Protein AF-A0A7J4UGV7-F1 (afdb_monomer_lite)

Secondary structure (DSSP, 8-state):
-PPPHHHHHHHHHHHHHHHHHHHHHHHHHHHHT-HHHHHHHHHTTSTT-HHHHHHHHHHHHHHHHHHHHHHHHHHHHHHH--

pLDDT: mean 71.08, std 11.6, range [50.03, 92.25]

Sequence (82 aa):
MGIPIWVLILLVLLVIWEVVWKLIALWKSARNNDLVWFILIALLNTVGILPIIYIFFFSEKKKISVISKIKKSAKKIVRKKR

Foldseek 3Di:
DDDDPVVVVVVVVVVVVLVVVLVVQCVVCVVPVNVLSVVVSVCVVPPDCVVVSVVVVVPPPPPVVVVVVVVVVVVVVVVVVD

Radius of gyration: 23.96 Å; chains: 1; bounding box: 51×15×78 Å

Structure (mmCIF, N/CA/C/O backbone):
data_AF-A0A7J4UGV7-F1
#
_entry.id   AF-A0A7J4UGV7-F1
#
loop_
_atom_site.group_PDB
_atom_site.id
_atom_site.type_symbol
_atom_site.label_atom_id
_atom_site.label_alt_id
_atom_site.label_comp_id
_atom_site.label_asym_id
_atom_site.label_entity_id
_atom_site.label_seq_id
_atom_site.pdbx_PDB_ins_code
_atom_site.Cartn_x
_atom_site.Cartn_y
_atom_site.Cartn_z
_atom_site.occupancy
_atom_site.B_iso_or_equiv
_atom_site.auth_seq_id
_atom_site.auth_comp_id
_atom_site.auth_asym_id
_atom_site.auth_atom_id
_atom_site.pdbx_PDB_model_num
ATOM 1 N N . MET A 1 1 ? 13.991 0.412 -35.446 1.00 63.72 1 MET A N 1
ATOM 2 C CA . MET A 1 1 ? 14.819 1.151 -34.469 1.00 63.72 1 MET A CA 1
ATOM 3 C C . MET A 1 1 ? 14.663 0.455 -33.126 1.00 63.72 1 MET A C 1
ATOM 5 O O . MET A 1 1 ? 13.535 0.320 -32.675 1.00 63.72 1 MET A O 1
ATOM 9 N N . GLY A 1 2 ? 15.739 -0.121 -32.581 1.00 82.62 2 GLY A N 1
ATOM 10 C CA . GLY A 1 2 ? 15.693 -0.911 -31.343 1.00 82.62 2 GLY A CA 1
ATOM 11 C C . GLY A 1 2 ? 15.548 -0.032 -30.103 1.00 82.62 2 GLY A C 1
ATOM 12 O O . GLY A 1 2 ? 15.922 1.140 -30.129 1.00 82.62 2 GLY A O 1
ATOM 13 N N . ILE A 1 3 ? 15.001 -0.595 -29.025 1.00 82.75 3 ILE A N 1
ATOM 14 C CA . ILE A 1 3 ? 14.906 0.102 -27.739 1.00 82.75 3 ILE A CA 1
ATOM 15 C C . ILE A 1 3 ? 16.333 0.360 -27.237 1.00 82.75 3 ILE A C 1
ATOM 17 O O . ILE A 1 3 ? 17.118 -0.586 -27.133 1.00 82.75 3 ILE A O 1
ATOM 21 N N . PRO A 1 4 ? 16.696 1.617 -26.943 1.00 89.12 4 PRO A N 1
ATOM 22 C CA . PRO A 1 4 ? 18.041 1.933 -26.505 1.00 89.12 4 PRO A CA 1
ATOM 23 C C . PRO A 1 4 ? 18.326 1.338 -25.123 1.00 89.12 4 PRO A C 1
ATOM 25 O O . PRO A 1 4 ? 17.528 1.445 -24.193 1.00 89.12 4 PRO A O 1
ATOM 28 N N . ILE A 1 5 ? 19.505 0.733 -24.986 1.00 88.75 5 ILE A N 1
ATOM 29 C CA . ILE A 1 5 ? 19.939 -0.022 -23.798 1.00 88.75 5 ILE A CA 1
ATOM 30 C C . ILE A 1 5 ? 19.897 0.825 -22.516 1.00 88.75 5 ILE A C 1
ATOM 32 O O . ILE A 1 5 ? 19.591 0.305 -21.443 1.00 88.75 5 ILE A O 1
ATOM 36 N N . TRP A 1 6 ? 20.117 2.141 -22.616 1.00 90.31 6 TRP A N 1
ATOM 37 C CA . TRP A 1 6 ? 20.032 3.043 -21.464 1.00 90.31 6 TRP A CA 1
ATOM 38 C C . TRP A 1 6 ? 18.622 3.109 -20.860 1.00 90.31 6 TRP A C 1
ATOM 40 O O . TRP A 1 6 ? 18.489 3.266 -19.649 1.00 90.31 6 TRP A O 1
ATOM 50 N N . VAL A 1 7 ? 17.565 2.951 -21.667 1.00 89.00 7 VAL A N 1
ATOM 51 C CA . VAL A 1 7 ? 16.172 2.953 -21.182 1.00 89.00 7 VAL A CA 1
ATOM 52 C C . VAL A 1 7 ? 15.907 1.712 -20.344 1.00 89.00 7 VAL A C 1
ATOM 54 O O . VAL A 1 7 ? 15.248 1.790 -19.311 1.00 89.00 7 VAL A O 1
ATOM 57 N N . LEU A 1 8 ? 16.470 0.578 -20.757 1.00 87.81 8 LEU A N 1
ATOM 58 C CA . LEU A 1 8 ? 16.345 -0.691 -20.050 1.00 87.81 8 LEU A CA 1
ATOM 59 C C . LEU A 1 8 ? 17.023 -0.619 -18.672 1.00 87.81 8 LEU A C 1
ATOM 61 O O . LEU A 1 8 ? 16.437 -1.032 -17.675 1.00 87.81 8 LEU A O 1
ATOM 65 N N . ILE A 1 9 ? 18.206 -0.001 -18.599 1.00 90.69 9 ILE A N 1
ATOM 66 C CA . ILE A 1 9 ? 18.927 0.242 -17.339 1.00 90.69 9 ILE A CA 1
ATOM 67 C C . ILE A 1 9 ? 18.138 1.179 -16.418 1.00 90.69 9 ILE A C 1
ATOM 69 O O . ILE A 1 9 ? 17.990 0.890 -15.230 1.00 90.69 9 ILE A O 1
ATOM 73 N N . LEU A 1 10 ? 17.596 2.275 -16.957 1.00 91.12 10 LEU A N 1
ATOM 74 C CA . LEU A 1 10 ? 16.815 3.237 -16.177 1.00 91.12 10 LEU A CA 1
ATOM 75 C C . LEU A 1 10 ? 15.562 2.582 -15.576 1.00 91.12 10 LEU A C 1
ATOM 77 O O . LEU A 1 10 ? 15.250 2.786 -14.406 1.00 91.12 10 LEU A O 1
ATOM 81 N N . LEU A 1 11 ? 14.875 1.752 -16.364 1.00 88.06 11 LEU A N 1
ATOM 82 C CA . LEU A 1 11 ? 13.657 1.062 -15.946 1.00 88.06 11 LEU A CA 1
ATOM 83 C C . LEU A 1 11 ? 13.940 0.047 -14.833 1.00 88.06 11 LEU A C 1
ATOM 85 O O . LEU A 1 11 ? 13.222 0.018 -13.836 1.00 88.06 11 LEU A O 1
ATOM 89 N N . VAL A 1 12 ? 15.017 -0.733 -14.951 1.00 89.94 12 VAL A N 1
ATOM 90 C CA . VAL A 1 12 ? 15.432 -1.678 -13.902 1.00 89.94 12 VAL A CA 1
ATOM 91 C C . VAL A 1 12 ? 15.790 -0.943 -12.610 1.00 89.94 12 VAL A C 1
ATOM 93 O O . VAL A 1 12 ? 15.382 -1.373 -11.531 1.00 89.94 12 VAL A O 1
ATOM 96 N N . LEU A 1 13 ? 16.485 0.193 -12.705 1.00 92.25 13 LEU A N 1
ATOM 97 C CA . LEU A 1 13 ? 16.841 0.994 -11.536 1.00 92.25 13 LEU A CA 1
ATOM 98 C C . LEU A 1 13 ? 15.599 1.566 -10.836 1.00 92.25 13 LEU A C 1
ATOM 100 O O . LEU A 1 13 ? 15.510 1.495 -9.611 1.00 92.25 13 LEU A O 1
ATOM 104 N N . LEU A 1 14 ? 14.616 2.059 -11.600 1.00 87.69 14 LEU 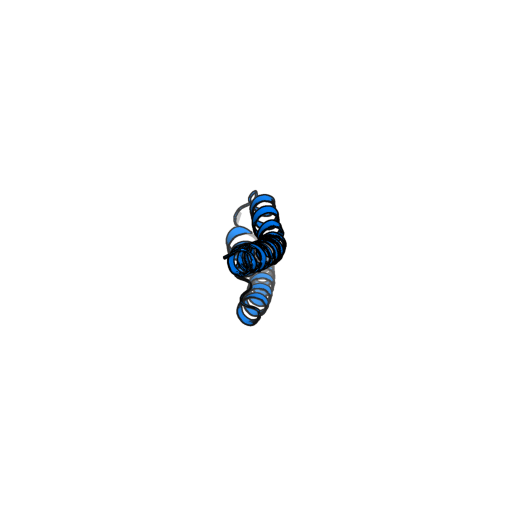A N 1
ATOM 105 C CA . LEU A 1 14 ? 13.333 2.521 -11.060 1.00 87.69 14 LEU A CA 1
ATOM 106 C C . LEU A 1 14 ? 12.552 1.394 -10.375 1.00 87.69 14 LEU A C 1
ATOM 108 O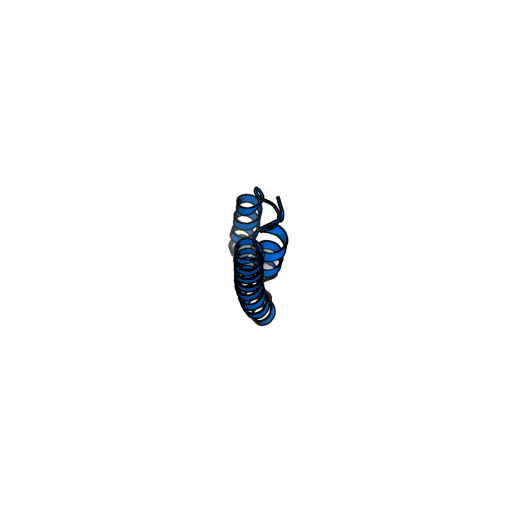 O . LEU A 1 14 ? 12.011 1.599 -9.291 1.00 87.69 14 LEU A O 1
ATOM 112 N N . VAL A 1 15 ? 12.505 0.202 -10.974 1.00 85.56 15 VAL A N 1
ATOM 113 C CA . VAL A 1 15 ? 11.795 -0.945 -10.388 1.00 85.56 15 VAL A CA 1
ATOM 114 C C . VAL A 1 15 ? 12.457 -1.387 -9.087 1.00 85.56 15 VAL A C 1
ATOM 116 O O . VAL A 1 15 ? 11.766 -1.592 -8.091 1.00 85.56 15 VAL A O 1
ATOM 119 N N . ILE A 1 16 ? 13.786 -1.505 -9.065 1.00 88.50 16 ILE A N 1
ATOM 120 C C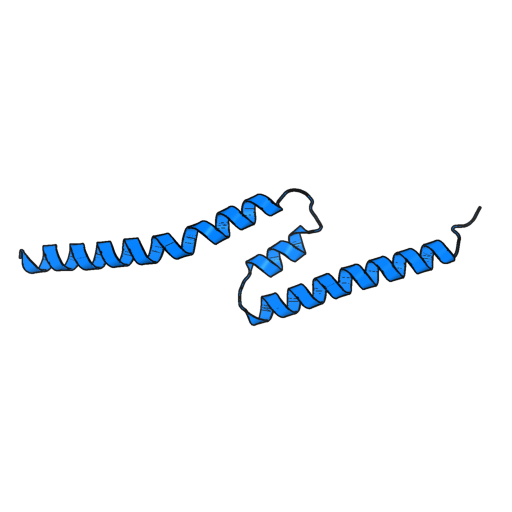A . ILE A 1 16 ? 14.523 -1.875 -7.850 1.00 88.50 16 ILE A CA 1
ATOM 121 C C . ILE A 1 16 ? 14.304 -0.822 -6.766 1.00 88.50 16 ILE A C 1
ATOM 123 O O . ILE A 1 16 ? 14.034 -1.179 -5.621 1.00 88.50 16 ILE A O 1
ATOM 127 N N . TRP A 1 17 ? 14.365 0.460 -7.127 1.00 87.50 17 TRP A N 1
ATOM 128 C CA . TRP A 1 17 ? 14.099 1.553 -6.203 1.00 87.50 17 TRP A CA 1
ATOM 129 C C . TRP A 1 17 ? 12.698 1.436 -5.588 1.00 87.50 17 TRP A C 1
ATOM 131 O O . TRP A 1 17 ? 12.574 1.325 -4.373 1.00 87.50 17 TRP A O 1
ATOM 141 N N . GLU A 1 18 ? 11.647 1.322 -6.396 1.00 78.75 18 GLU A N 1
ATOM 142 C CA . GLU A 1 18 ? 10.270 1.165 -5.905 1.00 78.75 18 GLU A CA 1
ATOM 143 C C . GLU A 1 18 ? 10.089 -0.081 -5.017 1.00 78.75 18 GLU A C 1
ATOM 145 O O . GLU A 1 18 ? 9.435 -0.032 -3.970 1.00 78.75 18 GLU A O 1
ATOM 150 N N . VAL A 1 19 ? 10.695 -1.209 -5.395 1.00 81.69 19 VAL A N 1
ATOM 151 C CA . VAL A 1 19 ? 10.606 -2.465 -4.637 1.00 81.69 19 VAL A CA 1
ATOM 152 C C . VAL A 1 19 ? 11.314 -2.358 -3.288 1.00 81.69 19 VAL A C 1
ATOM 154 O O . VAL A 1 19 ? 10.776 -2.838 -2.289 1.00 81.69 19 VAL A O 1
ATOM 157 N N . VAL A 1 20 ? 12.474 -1.698 -3.219 1.00 84.00 20 VAL A N 1
ATOM 158 C CA . VAL A 1 20 ? 13.210 -1.488 -1.961 1.00 84.00 20 VAL A CA 1
ATOM 159 C C . VAL A 1 20 ? 12.367 -0.679 -0.975 1.00 84.00 20 VAL A C 1
ATOM 161 O O . VAL A 1 20 ? 12.241 -1.066 0.189 1.00 84.00 20 VAL A O 1
ATOM 164 N N . TRP A 1 21 ? 11.720 0.392 -1.436 1.00 73.56 21 TRP A N 1
ATOM 165 C CA . TRP A 1 21 ? 10.863 1.217 -0.582 1.00 73.56 21 TRP A CA 1
ATOM 166 C C . TRP A 1 21 ? 9.606 0.459 -0.130 1.00 73.56 21 TRP A C 1
ATOM 168 O O . TRP A 1 21 ? 9.255 0.509 1.054 1.00 73.56 21 TRP A O 1
ATOM 178 N N . LYS A 1 22 ? 8.982 -0.335 -1.015 1.00 71.38 22 LYS A N 1
ATOM 179 C CA . LYS A 1 22 ? 7.873 -1.235 -0.643 1.00 71.38 22 LYS A CA 1
ATOM 180 C C . LYS A 1 22 ? 8.297 -2.279 0.393 1.00 71.38 22 LYS A C 1
ATOM 182 O O . LYS A 1 22 ? 7.555 -2.521 1.342 1.00 71.38 22 LYS A O 1
ATOM 187 N N . LEU A 1 23 ? 9.485 -2.868 0.257 1.00 78.19 23 LEU A N 1
ATOM 188 C CA . LEU A 1 23 ? 9.977 -3.923 1.146 1.00 78.19 23 LEU A CA 1
ATOM 189 C C . LEU A 1 23 ? 10.317 -3.391 2.547 1.00 78.19 23 LEU A C 1
ATOM 191 O O . LEU A 1 23 ? 9.955 -4.013 3.547 1.00 78.19 23 LEU A O 1
ATOM 195 N N . ILE A 1 24 ? 10.944 -2.214 2.632 1.00 76.94 24 ILE A N 1
ATOM 196 C CA . ILE A 1 24 ? 11.239 -1.545 3.910 1.00 76.94 24 ILE A CA 1
ATOM 197 C C . ILE A 1 24 ? 9.938 -1.197 4.644 1.00 76.94 24 ILE A C 1
ATOM 199 O O . ILE A 1 24 ? 9.817 -1.442 5.848 1.00 76.94 24 ILE A O 1
ATOM 203 N N . ALA A 1 25 ? 8.942 -0.674 3.926 1.00 69.12 25 ALA A N 1
ATOM 204 C CA . ALA A 1 25 ? 7.646 -0.343 4.504 1.00 69.12 25 ALA A CA 1
ATOM 205 C C . ALA A 1 25 ? 6.883 -1.609 4.957 1.00 69.12 25 ALA A C 1
ATOM 207 O O . ALA A 1 25 ? 6.278 -1.616 6.035 1.00 69.12 25 ALA A O 1
ATOM 208 N N . LEU A 1 26 ? 6.993 -2.716 4.209 1.00 69.50 26 LEU A N 1
ATOM 209 C CA . LEU A 1 26 ? 6.413 -4.012 4.575 1.00 69.50 26 LEU A CA 1
ATOM 210 C C . LEU A 1 26 ? 7.045 -4.544 5.868 1.00 69.50 26 LEU A C 1
ATOM 212 O O . LEU A 1 26 ? 6.330 -4.917 6.800 1.00 69.50 26 LEU A O 1
ATOM 216 N N . TRP A 1 27 ? 8.378 -4.502 5.959 1.00 70.19 27 TRP A N 1
ATOM 217 C CA . TRP A 1 27 ? 9.133 -4.971 7.122 1.00 70.19 27 TRP A CA 1
ATOM 218 C C . TRP A 1 27 ? 8.827 -4.148 8.380 1.00 70.19 27 TRP A C 1
ATOM 220 O O . TRP A 1 27 ? 8.649 -4.707 9.467 1.00 70.19 27 TRP A O 1
ATOM 230 N N . LYS A 1 28 ? 8.678 -2.825 8.231 1.00 67.44 28 LYS A N 1
ATOM 231 C CA . LYS A 1 28 ? 8.262 -1.932 9.321 1.00 67.44 28 LYS A CA 1
ATOM 232 C C . LYS A 1 28 ? 6.834 -2.242 9.797 1.00 67.44 28 LYS A C 1
ATOM 234 O O . LYS A 1 28 ? 6.600 -2.257 11.004 1.00 67.44 28 LYS A O 1
ATOM 239 N N . SER A 1 29 ? 5.906 -2.535 8.879 1.00 62.56 29 SER A N 1
A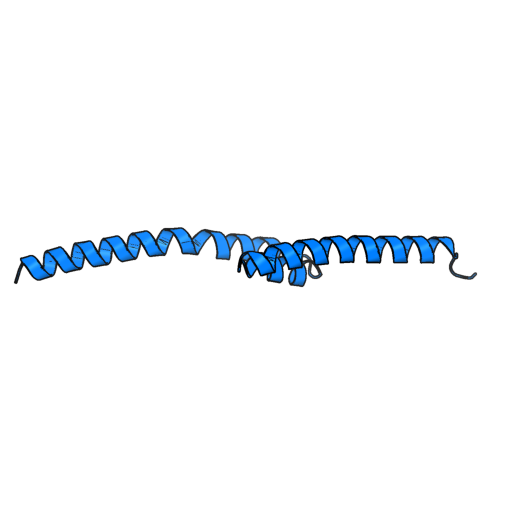TOM 240 C CA . SER A 1 29 ? 4.502 -2.856 9.199 1.00 62.56 29 SER A CA 1
ATOM 241 C C . SER A 1 29 ? 4.335 -4.199 9.915 1.00 62.56 29 SER A C 1
ATOM 243 O O . SER A 1 29 ? 3.623 -4.286 10.918 1.00 62.56 29 SER A O 1
ATOM 245 N N . ALA A 1 30 ? 5.063 -5.224 9.460 1.00 63.03 30 ALA A N 1
ATOM 246 C CA . ALA A 1 30 ? 5.006 -6.574 10.010 1.00 63.03 30 ALA A CA 1
ATOM 247 C C . ALA A 1 30 ? 5.477 -6.620 11.471 1.00 63.03 30 ALA A C 1
ATOM 249 O O . ALA A 1 30 ? 4.965 -7.398 12.270 1.00 63.03 30 ALA A O 1
ATOM 250 N N . ARG A 1 31 ? 6.425 -5.753 11.848 1.00 64.44 31 ARG A N 1
ATOM 251 C CA . ARG A 1 31 ? 6.936 -5.671 13.224 1.00 64.44 31 ARG A CA 1
ATOM 252 C C . ARG A 1 31 ? 5.939 -5.025 14.197 1.00 64.44 31 ARG A C 1
ATOM 254 O O . ARG A 1 31 ? 6.039 -5.277 15.392 1.00 64.44 31 ARG A O 1
ATOM 261 N N . ASN A 1 32 ? 4.997 -4.219 13.706 1.00 60.72 32 ASN A N 1
ATOM 262 C CA . ASN A 1 32 ? 4.113 -3.404 14.545 1.00 60.72 32 ASN A CA 1
ATOM 263 C C . ASN A 1 32 ? 2.645 -3.876 14.572 1.00 60.72 32 ASN A C 1
ATOM 265 O O . ASN A 1 32 ? 1.824 -3.225 15.208 1.00 60.72 32 ASN A O 1
ATOM 269 N N . ASN A 1 33 ? 2.302 -4.991 13.903 1.00 57.50 33 ASN A N 1
ATOM 270 C CA . ASN A 1 33 ? 0.922 -5.497 13.743 1.00 57.50 33 ASN A CA 1
ATOM 271 C C . ASN A 1 33 ? -0.078 -4.470 13.165 1.00 57.50 33 ASN A C 1
ATOM 273 O O . ASN A 1 33 ? -1.294 -4.656 13.229 1.00 57.50 33 ASN A O 1
ATOM 277 N N . ASP A 1 34 ? 0.421 -3.400 12.549 1.00 60.59 34 ASP A N 1
ATOM 278 C CA . ASP A 1 34 ? -0.398 -2.380 11.910 1.00 60.59 34 ASP A CA 1
ATOM 279 C C . ASP A 1 34 ? -0.677 -2.813 10.461 1.00 60.59 34 ASP A C 1
ATOM 281 O O . ASP A 1 34 ? -0.036 -2.351 9.513 1.00 60.59 34 ASP A O 1
ATOM 285 N N . LEU A 1 35 ? -1.665 -3.706 10.298 1.00 58.91 35 LEU A N 1
ATOM 286 C CA . LEU A 1 35 ? -2.195 -4.207 9.011 1.00 58.91 35 LEU A CA 1
ATOM 287 C C . LEU A 1 35 ? -2.467 -3.085 7.989 1.00 58.91 35 LEU A C 1
ATOM 289 O O . LEU A 1 35 ? -2.400 -3.295 6.782 1.00 58.91 35 LEU A O 1
ATOM 293 N N . VAL A 1 36 ? -2.716 -1.873 8.481 1.00 65.06 36 VAL A N 1
ATOM 294 C CA . VAL A 1 36 ? -2.919 -0.644 7.710 1.00 65.06 36 VAL A CA 1
ATOM 295 C C . VAL A 1 36 ? -1.755 -0.339 6.763 1.00 65.06 36 VAL A C 1
ATOM 297 O O . VAL A 1 36 ? -2.000 -0.004 5.607 1.00 65.06 36 VAL A O 1
ATOM 300 N N . TRP A 1 37 ? -0.500 -0.495 7.202 1.00 66.00 37 TRP A N 1
ATOM 301 C CA . TRP A 1 37 ? 0.668 -0.228 6.349 1.00 66.00 37 TRP A CA 1
ATOM 302 C C . TRP A 1 37 ? 0.891 -1.316 5.292 1.00 66.00 37 TRP A C 1
ATOM 304 O O . TRP A 1 37 ? 1.279 -1.007 4.168 1.00 66.00 37 TRP A O 1
ATOM 314 N N . PHE A 1 38 ? 0.580 -2.573 5.620 1.00 64.38 38 PHE A N 1
ATOM 315 C CA . PHE A 1 38 ? 0.595 -3.681 4.662 1.00 64.38 38 PHE A CA 1
ATOM 316 C C . PHE A 1 38 ? -0.426 -3.447 3.538 1.00 64.38 38 PHE A C 1
ATOM 318 O O . PHE A 1 38 ? -0.101 -3.550 2.356 1.00 64.38 38 PHE A O 1
ATOM 325 N N . ILE A 1 39 ? -1.642 -3.041 3.912 1.00 67.44 39 ILE A N 1
ATOM 326 C CA . ILE A 1 39 ? -2.734 -2.718 2.987 1.00 67.44 39 ILE A CA 1
ATOM 327 C C . ILE A 1 39 ? -2.428 -1.462 2.156 1.00 67.44 39 ILE A C 1
ATOM 329 O O . ILE A 1 39 ? -2.703 -1.459 0.962 1.00 67.44 39 ILE A O 1
ATOM 333 N N . LEU A 1 40 ? -1.786 -0.438 2.730 1.00 69.25 40 LEU A N 1
ATOM 334 C CA . LEU A 1 40 ? -1.297 0.745 2.002 1.00 69.25 40 LEU A CA 1
ATOM 335 C C . LEU A 1 40 ? -0.305 0.385 0.887 1.00 69.25 40 LEU A C 1
ATOM 337 O O . LEU A 1 40 ? -0.436 0.881 -0.226 1.00 69.25 40 LEU A O 1
ATOM 341 N N . ILE A 1 41 ? 0.666 -0.488 1.160 1.00 65.69 41 ILE A N 1
ATOM 342 C CA . ILE A 1 41 ? 1.673 -0.910 0.170 1.00 65.69 41 ILE A CA 1
ATOM 343 C C . ILE A 1 41 ? 1.050 -1.804 -0.904 1.00 65.69 41 ILE A C 1
ATOM 345 O O . ILE A 1 41 ? 1.373 -1.660 -2.085 1.00 65.69 41 ILE A O 1
ATOM 349 N N . ALA A 1 42 ? 0.133 -2.691 -0.506 1.00 65.94 42 ALA A N 1
ATOM 350 C CA . ALA A 1 42 ? -0.639 -3.514 -1.431 1.00 65.94 42 ALA A CA 1
ATOM 351 C C . ALA A 1 42 ? -1.517 -2.656 -2.364 1.00 65.94 42 ALA A C 1
ATOM 353 O O . ALA A 1 42 ? -1.634 -2.959 -3.550 1.00 65.94 42 ALA A O 1
ATOM 354 N N . LEU A 1 43 ? -2.079 -1.555 -1.851 1.00 63.66 43 LEU A N 1
ATOM 355 C CA . LEU A 1 43 ? -2.970 -0.652 -2.583 1.00 63.66 43 LEU A CA 1
ATOM 356 C C . LEU A 1 43 ? -2.272 0.527 -3.274 1.00 63.66 43 LEU A C 1
ATOM 358 O O . LEU A 1 43 ? -2.909 1.193 -4.079 1.00 63.66 43 LEU A O 1
ATOM 362 N N . LEU A 1 44 ? -0.983 0.792 -3.041 1.00 61.75 44 LEU A N 1
ATOM 363 C CA . LEU A 1 44 ? -0.209 1.808 -3.780 1.00 61.75 44 LEU A CA 1
ATOM 364 C C . LEU A 1 44 ? -0.039 1.466 -5.272 1.00 61.75 44 LEU A C 1
ATOM 366 O O . LEU A 1 44 ? 0.273 2.344 -6.068 1.00 61.75 44 LEU A O 1
ATOM 370 N N . ASN A 1 45 ? -0.322 0.223 -5.676 1.00 58.22 45 ASN A N 1
ATOM 371 C CA . ASN A 1 45 ? -0.515 -0.122 -7.090 1.00 58.22 45 ASN A CA 1
ATOM 372 C C . ASN A 1 45 ? -1.866 0.367 -7.657 1.00 58.22 45 ASN A C 1
ATOM 374 O O . ASN A 1 45 ? -2.088 0.282 -8.861 1.00 58.22 45 ASN A O 1
ATOM 378 N N . THR A 1 46 ? -2.760 0.892 -6.817 1.00 50.88 46 THR A N 1
ATOM 379 C CA . THR A 1 46 ? -4.098 1.381 -7.171 1.00 50.88 46 THR A CA 1
ATOM 380 C C . THR A 1 46 ? -4.319 2.784 -6.611 1.00 50.88 46 THR A C 1
ATOM 382 O O . THR A 1 46 ? -4.796 2.992 -5.494 1.00 50.88 46 THR A O 1
ATOM 385 N N . VAL A 1 47 ? -3.960 3.767 -7.432 1.00 55.69 47 VAL A N 1
ATOM 386 C CA . VAL A 1 47 ? -4.471 5.140 -7.382 1.00 55.69 47 VAL A CA 1
ATOM 387 C C . VAL A 1 47 ? -5.930 5.157 -6.883 1.00 55.69 47 VAL A C 1
ATOM 389 O O . VAL A 1 47 ? -6.786 4.497 -7.463 1.00 55.69 47 VAL A O 1
ATOM 392 N N . GLY A 1 48 ? -6.210 5.914 -5.812 1.00 50.03 48 GLY A N 1
ATOM 393 C CA . GLY A 1 48 ? -7.575 6.308 -5.420 1.00 50.03 48 GLY A CA 1
ATOM 394 C C . GLY A 1 48 ? -8.058 5.935 -4.011 1.00 50.03 48 GLY A C 1
ATOM 395 O O . GLY A 1 48 ? -8.979 6.575 -3.514 1.00 50.03 48 GLY A O 1
ATOM 396 N N . ILE A 1 49 ? -7.451 4.968 -3.315 1.00 62.69 49 ILE A N 1
ATOM 397 C CA . ILE A 1 49 ? -8.023 4.442 -2.050 1.00 62.69 49 ILE A CA 1
ATOM 398 C C . ILE A 1 49 ? -7.406 5.020 -0.762 1.00 62.69 49 ILE A C 1
ATOM 400 O O . ILE A 1 49 ? -7.895 4.768 0.341 1.00 62.69 49 ILE A O 1
ATOM 404 N N . LEU A 1 50 ? -6.362 5.843 -0.900 1.00 63.03 50 LEU A N 1
ATOM 405 C CA . LEU A 1 50 ? -5.673 6.531 0.199 1.00 63.03 50 LEU A CA 1
ATOM 406 C C . LEU A 1 50 ? -6.621 7.199 1.237 1.00 63.03 50 LEU A C 1
ATOM 408 O O . LEU A 1 50 ? -6.306 7.142 2.428 1.00 63.03 50 LEU A O 1
ATOM 412 N N . PRO A 1 51 ? -7.800 7.753 0.864 1.00 60.44 51 PRO A N 1
ATOM 413 C CA . PRO A 1 51 ? -8.731 8.365 1.821 1.00 60.44 51 PRO A CA 1
ATOM 414 C C . PRO A 1 51 ? -9.513 7.372 2.699 1.00 60.44 51 PRO A C 1
ATOM 416 O O . PRO A 1 51 ? -9.764 7.658 3.871 1.00 60.44 51 PRO A O 1
ATOM 419 N N . ILE A 1 52 ? -9.896 6.202 2.170 1.00 67.31 52 ILE A N 1
ATOM 420 C CA . ILE A 1 52 ? -10.761 5.233 2.876 1.00 67.31 52 ILE A CA 1
ATOM 421 C C . ILE A 1 52 ? -10.045 4.692 4.123 1.00 67.31 52 ILE A C 1
ATOM 423 O O . ILE A 1 52 ? -10.643 4.519 5.186 1.00 67.31 52 ILE A O 1
ATOM 427 N N . ILE A 1 53 ? -8.738 4.472 4.001 1.00 65.25 53 ILE A N 1
ATOM 428 C CA . ILE A 1 53 ? -7.903 3.865 5.040 1.00 65.25 53 ILE A CA 1
ATOM 429 C C . ILE A 1 53 ? -7.679 4.829 6.212 1.00 65.25 53 ILE A C 1
ATOM 431 O O . ILE A 1 53 ? -7.727 4.410 7.371 1.00 65.25 53 ILE A O 1
ATOM 435 N N . TYR A 1 54 ? -7.502 6.127 5.933 1.00 57.94 54 TYR A N 1
ATOM 436 C CA . TYR A 1 54 ? -7.369 7.147 6.979 1.00 57.94 54 TYR A CA 1
ATOM 437 C C . TYR A 1 54 ? -8.646 7.247 7.829 1.00 57.94 54 TYR A C 1
ATOM 439 O O . TYR A 1 54 ? -8.578 7.319 9.058 1.00 57.94 54 TYR A O 1
ATOM 447 N N . ILE A 1 55 ? -9.817 7.169 7.186 1.00 64.75 55 ILE A N 1
ATOM 448 C CA . ILE A 1 55 ? -11.123 7.222 7.859 1.00 64.75 55 ILE A CA 1
ATOM 449 C C . ILE A 1 55 ? -11.341 5.996 8.761 1.00 64.75 55 ILE A C 1
ATOM 451 O O . ILE A 1 55 ? -11.809 6.143 9.897 1.00 64.75 55 ILE A O 1
ATOM 455 N N . PHE A 1 56 ? -10.979 4.800 8.288 1.00 64.06 56 PHE A N 1
ATOM 456 C CA . PHE A 1 56 ? -11.156 3.558 9.047 1.00 64.06 56 PHE A CA 1
ATOM 457 C C . PHE A 1 56 ? -10.241 3.500 10.281 1.00 64.06 56 PHE A C 1
ATOM 459 O O . PHE A 1 56 ? -10.695 3.181 11.379 1.00 64.06 56 PHE A O 1
ATOM 466 N N . PHE A 1 57 ? -8.970 3.891 10.141 1.00 63.03 57 PHE A N 1
ATOM 467 C CA . PHE A 1 57 ? -8.006 3.826 11.244 1.00 63.03 57 PHE A CA 1
ATOM 468 C C . PHE A 1 57 ? -8.273 4.857 12.352 1.00 63.03 57 PHE A C 1
ATOM 470 O O . PHE A 1 57 ? -8.062 4.580 13.537 1.00 63.03 57 PHE A O 1
ATOM 477 N N . PHE A 1 58 ? -8.754 6.048 11.993 1.00 55.03 58 PHE A N 1
ATOM 478 C CA . PHE A 1 58 ? -8.918 7.136 12.957 1.00 55.03 58 PHE A CA 1
ATOM 479 C C . PHE A 1 58 ? -10.164 6.988 13.856 1.00 55.03 58 PHE A C 1
ATOM 481 O O . PHE A 1 58 ? -10.220 7.571 14.941 1.00 55.03 58 PHE A O 1
ATOM 488 N N . SER A 1 59 ? -11.156 6.178 13.466 1.00 52.12 59 SER A N 1
ATOM 489 C CA . SER A 1 59 ? -12.452 6.129 14.167 1.00 52.12 59 SER A CA 1
ATOM 490 C C . SER A 1 59 ? -12.551 5.116 15.318 1.00 52.12 59 SER A C 1
ATOM 492 O O . SER A 1 59 ? -13.377 5.299 16.219 1.00 52.12 59 SER A O 1
ATOM 494 N N . GLU A 1 60 ? -11.730 4.064 15.355 1.00 54.53 60 GLU A N 1
ATOM 495 C CA . GLU A 1 60 ? -11.983 2.948 16.285 1.00 54.53 60 GLU A CA 1
ATOM 496 C C . GLU A 1 60 ? -11.360 3.125 17.678 1.00 54.53 60 GLU A C 1
ATOM 498 O O . GLU A 1 60 ? -11.990 2.792 18.689 1.00 54.53 60 GLU A O 1
ATOM 503 N N . LYS A 1 61 ? -10.168 3.726 17.796 1.00 54.84 61 LYS A N 1
ATOM 504 C CA . LYS A 1 61 ? -9.449 3.746 19.089 1.00 54.84 61 LYS A CA 1
ATOM 505 C C . LYS A 1 61 ? -10.120 4.630 20.154 1.00 54.84 61 LYS A C 1
ATOM 507 O O . LYS A 1 61 ? -9.998 4.359 21.350 1.00 54.84 61 LYS A O 1
ATOM 512 N N . LYS A 1 62 ? -10.885 5.656 19.756 1.00 54.78 62 LYS A N 1
ATOM 513 C CA . LYS A 1 62 ? -11.506 6.602 20.706 1.00 54.78 62 LYS A CA 1
ATOM 514 C C . LYS A 1 62 ? -12.884 6.152 21.213 1.00 54.78 62 LYS A C 1
ATOM 516 O O . LYS A 1 62 ? -13.201 6.394 22.376 1.00 54.78 62 LYS A O 1
ATOM 521 N N . LYS A 1 63 ? -13.700 5.461 20.403 1.00 54.69 63 LYS A N 1
ATOM 522 C CA . LYS A 1 63 ? -15.066 5.051 20.806 1.00 54.69 63 LYS A CA 1
ATOM 523 C C . LYS A 1 63 ? -15.082 3.921 21.841 1.00 54.69 63 LYS A C 1
ATOM 525 O O . LYS A 1 63 ? -15.899 3.945 22.764 1.00 54.69 63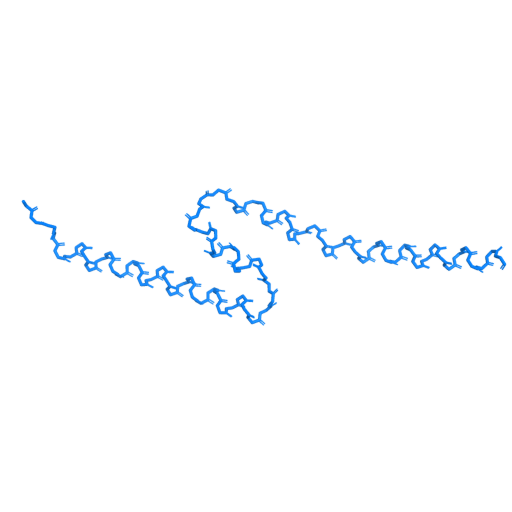 LYS A O 1
ATOM 530 N N . ILE A 1 64 ? -14.170 2.956 21.730 1.00 63.25 64 ILE A N 1
ATOM 531 C CA . ILE A 1 64 ? -14.159 1.747 22.573 1.00 63.25 64 ILE A CA 1
ATOM 532 C C . ILE A 1 64 ? -13.875 2.052 24.055 1.00 63.25 64 ILE A C 1
ATOM 534 O O . ILE A 1 64 ? -14.503 1.471 24.949 1.00 63.25 64 ILE A O 1
ATOM 538 N N . SER A 1 65 ? -13.001 3.018 24.348 1.00 63.53 65 SER A N 1
ATOM 539 C CA . SER A 1 65 ? -12.686 3.415 25.730 1.00 63.53 65 SER A CA 1
ATOM 540 C C . SER 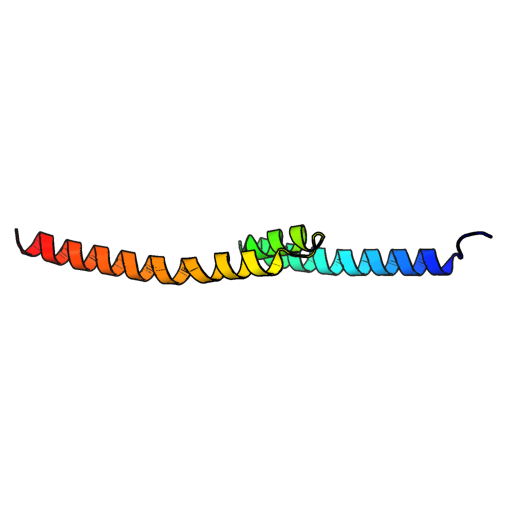A 1 65 ? -13.816 4.206 26.408 1.00 63.53 65 SER A C 1
ATOM 542 O O . SER A 1 65 ? -14.005 4.105 27.620 1.00 63.53 65 SER A O 1
ATOM 544 N N . VAL A 1 66 ? -14.611 4.953 25.637 1.00 72.75 66 VAL A N 1
ATOM 545 C CA . VAL A 1 66 ? -15.741 5.744 26.149 1.00 72.75 66 VAL A CA 1
ATOM 546 C C . VAL A 1 66 ? -16.938 4.842 26.457 1.00 72.75 66 VAL A C 1
ATOM 548 O O . VAL A 1 66 ? -17.482 4.889 27.560 1.00 72.75 66 VAL A O 1
ATOM 551 N N . ILE A 1 67 ? -17.303 3.950 25.532 1.00 76.12 67 ILE A N 1
ATOM 552 C CA . ILE A 1 67 ? -18.452 3.043 25.696 1.00 76.12 67 ILE A CA 1
ATOM 553 C C . ILE A 1 67 ? -18.211 2.055 26.847 1.00 76.12 67 ILE A C 1
ATOM 555 O O . ILE A 1 67 ? -19.123 1.782 27.630 1.00 76.12 67 ILE A O 1
ATOM 559 N N . SER A 1 68 ? -16.983 1.547 26.998 1.00 74.88 68 SER A N 1
ATOM 560 C CA . SER A 1 68 ? -16.626 0.642 28.102 1.00 74.88 68 SER A CA 1
ATOM 561 C C . SER A 1 68 ? -16.684 1.329 29.474 1.00 74.88 68 SER A C 1
ATOM 563 O O . SER A 1 68 ? -17.177 0.726 30.433 1.00 74.88 68 SER A O 1
ATOM 565 N N . LYS A 1 69 ? -16.264 2.599 29.576 1.00 76.06 69 LYS A N 1
ATOM 566 C CA . LYS A 1 69 ? -16.397 3.407 30.801 1.00 76.06 69 LYS A CA 1
ATOM 567 C C . LYS A 1 69 ? -17.863 3.695 31.142 1.00 76.06 69 LYS A C 1
ATOM 569 O O . LYS A 1 69 ? -18.261 3.498 32.291 1.00 76.06 69 LYS A O 1
ATOM 574 N N . ILE A 1 70 ? -18.676 4.075 30.152 1.00 81.75 70 ILE A N 1
ATOM 575 C CA . ILE A 1 70 ? -20.114 4.340 30.334 1.00 81.75 70 ILE A CA 1
ATOM 576 C C . ILE A 1 70 ? -20.849 3.068 30.773 1.00 81.75 70 ILE A C 1
ATOM 578 O O . ILE A 1 70 ? -21.569 3.099 31.771 1.00 81.75 70 ILE A O 1
ATOM 582 N N . LYS A 1 71 ? -20.615 1.925 30.106 1.00 80.38 71 LYS A N 1
ATOM 583 C CA . LYS A 1 71 ? -21.220 0.636 30.491 1.00 80.38 71 LYS A CA 1
ATOM 584 C C . LYS A 1 71 ? -20.841 0.224 31.915 1.00 80.38 71 LYS A C 1
ATOM 586 O O . LYS A 1 71 ? -21.704 -0.253 32.651 1.00 80.38 71 LYS A O 1
ATOM 591 N N . LYS A 1 72 ? -19.582 0.418 32.330 1.00 78.62 72 LYS A N 1
ATOM 592 C CA . LYS A 1 72 ? -19.147 0.135 33.710 1.00 78.62 72 LYS A CA 1
ATOM 593 C C . LYS A 1 72 ? -19.828 1.054 34.729 1.00 78.62 72 LYS A C 1
ATOM 595 O O . LYS A 1 72 ? -20.297 0.557 35.752 1.00 78.62 72 LYS A O 1
ATOM 600 N N . SER A 1 73 ? -19.918 2.355 34.448 1.00 78.38 73 SER A N 1
ATOM 601 C CA . SER A 1 73 ? -20.563 3.326 35.343 1.00 78.38 73 SER A CA 1
ATOM 602 C C . SER A 1 73 ? -22.067 3.055 35.493 1.00 78.38 73 SER A C 1
ATOM 604 O O . SER A 1 73 ? -22.567 2.919 36.609 1.00 78.38 73 SER A O 1
ATOM 606 N N . ALA A 1 74 ? -22.774 2.833 34.379 1.00 81.06 74 ALA A N 1
ATOM 607 C CA . ALA A 1 74 ? -24.203 2.517 34.379 1.00 81.06 74 ALA A CA 1
ATOM 608 C C . ALA A 1 74 ? -24.509 1.197 35.108 1.00 81.06 74 ALA A C 1
ATOM 610 O O . ALA A 1 74 ? -25.419 1.133 35.936 1.00 81.06 74 ALA A O 1
ATOM 611 N N . LYS A 1 75 ? -23.701 0.151 34.880 1.00 78.19 75 LYS A N 1
ATOM 612 C CA . LYS A 1 75 ? -23.862 -1.140 35.568 1.00 78.19 75 LYS A CA 1
ATOM 613 C C . LYS A 1 75 ? -23.634 -1.028 37.079 1.00 78.19 75 LYS A C 1
ATOM 615 O O . LYS A 1 75 ? -24.312 -1.714 37.842 1.00 78.19 75 LYS A O 1
ATOM 620 N N . LYS A 1 76 ? -22.724 -0.151 37.519 1.00 76.88 76 LYS A N 1
ATOM 621 C CA . LYS A 1 76 ? -22.480 0.125 38.943 1.00 76.88 76 LYS A CA 1
ATOM 622 C C . LYS A 1 76 ? -23.673 0.827 39.603 1.00 76.88 76 LYS A C 1
ATOM 624 O O . LYS A 1 76 ? -24.034 0.466 40.718 1.00 76.88 76 LYS A O 1
ATOM 629 N N . ILE A 1 77 ? -24.306 1.773 38.908 1.00 77.94 77 ILE A N 1
ATOM 630 C CA . ILE A 1 77 ? -25.479 2.508 39.411 1.00 77.94 77 ILE A CA 1
ATOM 631 C C . ILE A 1 77 ? -26.699 1.583 39.532 1.00 77.94 77 ILE A C 1
ATOM 633 O O . ILE A 1 77 ? -27.344 1.560 40.575 1.00 77.94 77 ILE A O 1
ATOM 637 N N . VAL A 1 78 ? -26.974 0.761 38.513 1.00 79.38 78 VAL A N 1
ATOM 638 C CA . VAL A 1 78 ? -28.109 -0.185 38.523 1.00 79.38 78 VAL A CA 1
ATOM 639 C C . VAL A 1 78 ? -27.968 -1.238 39.625 1.00 79.38 78 VAL A C 1
ATOM 641 O O . VAL A 1 78 ? -28.945 -1.564 40.290 1.00 79.38 78 VAL A O 1
ATOM 644 N N . ARG A 1 79 ? -26.752 -1.748 39.861 1.00 74.88 79 ARG A N 1
ATOM 645 C CA . ARG A 1 79 ? -26.498 -2.763 40.895 1.00 74.88 79 ARG A CA 1
ATOM 646 C C . ARG A 1 79 ? -26.551 -2.204 42.320 1.00 74.88 79 ARG A C 1
ATOM 648 O O . ARG A 1 79 ? -26.811 -2.968 43.232 1.00 74.88 79 ARG A O 1
ATOM 655 N N . LYS A 1 80 ? -26.314 -0.901 42.510 1.00 71.00 80 LYS A N 1
ATOM 656 C CA . LYS A 1 80 ? -26.436 -0.227 43.815 1.00 71.00 80 LYS A CA 1
ATOM 657 C C . LYS A 1 80 ? -27.885 0.159 44.154 1.00 71.00 80 LYS A C 1
ATOM 659 O O . LYS A 1 80 ? -28.169 0.475 45.301 1.00 71.00 80 LYS A O 1
ATOM 664 N N . LYS A 1 81 ? -28.781 0.174 43.159 1.00 65.69 81 LYS A N 1
ATOM 665 C CA . LYS A 1 81 ? -30.201 0.525 43.327 1.00 65.69 81 LYS A CA 1
ATOM 666 C C . LYS A 1 81 ? -31.106 -0.695 43.593 1.00 65.69 81 LYS A C 1
ATOM 668 O O . LYS A 1 81 ? -32.290 -0.502 43.838 1.00 65.69 81 LYS A O 1
ATOM 673 N N . ARG A 1 82 ? -30.571 -1.917 43.515 1.00 55.09 82 ARG A N 1
ATOM 674 C CA . ARG A 1 82 ? -31.242 -3.156 43.940 1.00 55.09 82 ARG A CA 1
ATOM 675 C C . ARG A 1 82 ? -30.769 -3.573 45.319 1.00 55.09 82 ARG A C 1
ATOM 677 O O . ARG A 1 82 ? -29.584 -3.302 45.610 1.00 55.09 82 ARG A O 1
#